Protein AF-A0AAV8Z5C5-F1 (afdb_monomer_lite)

Organism: NCBI:txid1265417

Radius of gyration: 21.42 Å; chains: 1; bounding box: 47×49×51 Å

Structure (mmCIF, N/CA/C/O backbone):
data_AF-A0AAV8Z5C5-F1
#
_entry.id   AF-A0AAV8Z5C5-F1
#
loop_
_atom_site.group_PDB
_atom_site.id
_atom_site.type_symbol
_atom_site.label_atom_id
_atom_site.label_alt_id
_atom_site.label_comp_id
_atom_site.label_asym_id
_atom_site.label_entity_id
_atom_site.label_seq_id
_atom_site.pdbx_PDB_ins_code
_atom_site.Cartn_x
_atom_site.Cartn_y
_atom_site.Cartn_z
_atom_site.occupancy
_atom_site.B_iso_or_equiv
_atom_site.auth_seq_id
_atom_site.auth_comp_id
_atom_site.auth_asym_id
_atom_site.auth_atom_id
_atom_site.pdbx_PDB_model_num
ATOM 1 N N . MET A 1 1 ? 9.096 -19.920 -18.710 1.00 42.56 1 MET A N 1
ATOM 2 C CA . MET A 1 1 ? 9.821 -19.531 -17.480 1.00 42.56 1 MET A CA 1
ATOM 3 C C . MET A 1 1 ? 8.820 -18.948 -16.501 1.00 42.56 1 MET A C 1
ATOM 5 O O . MET A 1 1 ? 8.502 -17.767 -16.581 1.00 42.56 1 MET A O 1
ATOM 9 N N . GLU A 1 2 ? 8.284 -19.783 -15.619 1.00 54.84 2 GLU A N 1
ATOM 10 C CA . GLU A 1 2 ? 7.470 -19.331 -14.492 1.00 54.84 2 GLU A CA 1
ATOM 11 C C . GLU A 1 2 ? 8.387 -18.712 -13.432 1.00 54.84 2 GLU A C 1
ATOM 13 O O . GLU A 1 2 ? 9.360 -19.323 -12.994 1.00 54.84 2 GLU A O 1
ATOM 18 N N . ARG A 1 3 ? 8.110 -17.467 -13.043 1.00 45.84 3 ARG A N 1
ATOM 19 C CA . ARG A 1 3 ? 8.721 -16.815 -11.876 1.00 45.84 3 ARG A CA 1
ATOM 20 C C . ARG A 1 3 ? 7.614 -16.197 -11.028 1.00 45.84 3 ARG A C 1
ATOM 22 O O . ARG A 1 3 ? 7.568 -14.983 -10.836 1.00 45.84 3 ARG A O 1
ATOM 29 N N . GLY A 1 4 ? 6.714 -17.048 -10.546 1.00 47.31 4 GLY A N 1
ATOM 30 C CA . GLY A 1 4 ? 5.819 -16.747 -9.430 1.00 47.31 4 GLY A CA 1
ATOM 31 C C . GLY A 1 4 ? 6.594 -16.815 -8.117 1.00 47.31 4 GLY A C 1
ATOM 32 O O . GLY A 1 4 ? 6.372 -17.705 -7.315 1.00 47.31 4 GLY A O 1
ATOM 33 N N . GLY A 1 5 ? 7.573 -15.927 -7.941 1.00 44.09 5 GLY A N 1
ATOM 34 C CA . GLY A 1 5 ? 8.039 -15.602 -6.598 1.00 44.09 5 GLY A CA 1
ATOM 35 C C . GLY A 1 5 ? 7.070 -14.577 -6.038 1.00 44.09 5 GLY A C 1
ATOM 36 O O . GLY A 1 5 ? 6.711 -13.652 -6.776 1.00 44.09 5 GLY A O 1
ATOM 37 N N . ASP A 1 6 ? 6.653 -14.725 -4.784 1.00 59.81 6 ASP A N 1
ATOM 38 C CA . ASP A 1 6 ? 5.955 -13.694 -4.017 1.00 59.81 6 ASP A CA 1
ATOM 39 C C . ASP A 1 6 ? 6.819 -12.432 -3.970 1.00 59.81 6 ASP A C 1
ATOM 41 O O . ASP A 1 6 ? 7.578 -12.165 -3.040 1.00 59.81 6 ASP A O 1
ATOM 45 N N . LYS A 1 7 ? 6.776 -11.658 -5.054 1.00 59.31 7 LYS A N 1
ATOM 46 C CA . LYS A 1 7 ? 7.439 -10.372 -5.152 1.00 59.31 7 LYS A CA 1
ATOM 47 C C . LYS A 1 7 ? 6.598 -9.435 -4.317 1.00 59.31 7 LYS A C 1
ATOM 49 O O . LYS A 1 7 ? 5.703 -8.772 -4.847 1.00 59.31 7 LYS A O 1
ATOM 54 N N . THR A 1 8 ? 6.881 -9.397 -3.021 1.00 66.25 8 THR A N 1
ATOM 55 C CA . THR A 1 8 ? 6.452 -8.315 -2.144 1.00 66.25 8 THR A CA 1
ATOM 56 C C . THR A 1 8 ? 6.935 -7.024 -2.792 1.00 66.25 8 THR A C 1
ATOM 58 O O . THR A 1 8 ? 8.122 -6.697 -2.779 1.00 66.25 8 THR A O 1
ATOM 61 N N . ARG A 1 9 ?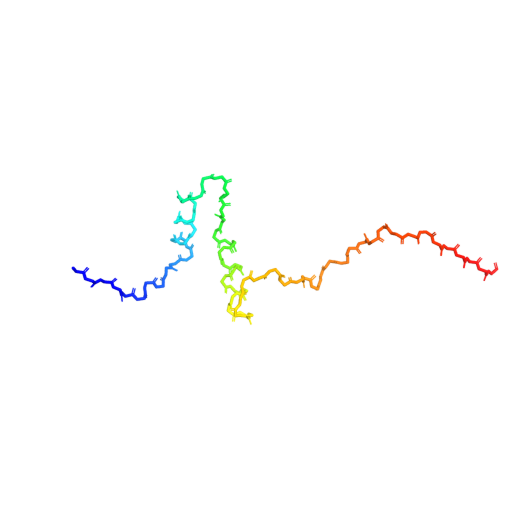 6.027 -6.347 -3.498 1.00 75.94 9 ARG A N 1
ATOM 62 C CA . ARG A 1 9 ? 6.340 -5.113 -4.211 1.00 75.94 9 ARG A CA 1
ATOM 63 C C . ARG A 1 9 ? 6.548 -4.030 -3.171 1.00 75.94 9 ARG A C 1
ATOM 65 O O . ARG A 1 9 ? 5.766 -3.901 -2.234 1.00 75.94 9 ARG A O 1
ATOM 72 N N . THR A 1 10 ? 7.584 -3.227 -3.359 1.00 81.69 10 THR A N 1
ATOM 73 C CA . THR A 1 10 ? 7.783 -2.050 -2.509 1.00 81.69 10 THR A CA 1
ATOM 74 C C . THR A 1 10 ? 6.641 -1.055 -2.725 1.00 81.69 10 THR A C 1
ATOM 76 O O . THR A 1 10 ? 6.073 -0.972 -3.817 1.00 81.69 10 THR A O 1
ATOM 79 N N . GLN A 1 11 ? 6.328 -0.242 -1.713 1.00 83.38 11 GLN A N 1
ATOM 80 C CA . GLN A 1 11 ? 5.270 0.775 -1.809 1.00 83.38 11 GLN A CA 1
ATOM 81 C C . GLN A 1 11 ? 5.468 1.723 -3.003 1.00 83.38 11 GLN A C 1
ATOM 83 O O . GLN A 1 11 ? 4.499 2.134 -3.640 1.00 83.38 11 GLN A O 1
ATOM 88 N N . LYS A 1 12 ? 6.727 2.027 -3.353 1.00 82.19 12 LYS A N 1
ATOM 89 C CA . LYS A 1 12 ? 7.082 2.822 -4.536 1.00 82.19 12 LYS A CA 1
ATOM 90 C C . LYS A 1 12 ? 6.646 2.139 -5.835 1.00 82.19 12 LYS A C 1
ATOM 92 O O . LYS A 1 12 ? 6.030 2.782 -6.675 1.00 82.19 12 LYS A O 1
ATOM 97 N N . GLN A 1 13 ? 6.912 0.842 -5.978 1.00 84.62 13 GLN A N 1
ATOM 98 C CA . GLN A 1 13 ? 6.501 0.073 -7.157 1.00 84.62 13 GLN A CA 1
ATOM 99 C C . GLN A 1 13 ? 4.980 -0.041 -7.258 1.00 84.62 13 GLN A C 1
ATOM 101 O O . GLN A 1 13 ? 4.432 0.062 -8.348 1.00 84.62 13 GLN A O 1
ATOM 106 N N . VAL A 1 14 ? 4.285 -0.226 -6.132 1.00 85.50 14 VAL A N 1
ATOM 107 C CA . VAL A 1 14 ? 2.813 -0.258 -6.114 1.00 85.50 14 VAL A CA 1
ATOM 108 C C . VAL A 1 14 ? 2.234 1.087 -6.559 1.00 85.50 14 VAL A C 1
ATOM 110 O O . VAL A 1 14 ? 1.332 1.117 -7.393 1.00 85.50 14 VAL A O 1
ATOM 113 N N . CYS A 1 15 ? 2.789 2.190 -6.049 1.00 87.81 15 CYS A N 1
ATOM 114 C CA . CYS A 1 15 ? 2.419 3.549 -6.439 1.00 87.81 15 CYS A CA 1
ATOM 115 C C . CYS A 1 15 ? 2.624 3.782 -7.944 1.00 87.81 15 CYS A C 1
ATOM 117 O O . CYS A 1 15 ? 1.721 4.261 -8.625 1.00 87.81 15 CYS A O 1
ATOM 119 N N . GLU A 1 16 ? 3.785 3.394 -8.475 1.00 88.25 16 GLU A N 1
ATOM 120 C CA . GLU A 1 16 ? 4.105 3.529 -9.898 1.00 88.25 16 GLU A CA 1
ATOM 121 C C . GLU A 1 16 ? 3.145 2.715 -10.771 1.00 88.25 16 GLU A C 1
ATOM 123 O O . GLU A 1 16 ? 2.512 3.276 -11.657 1.00 88.25 16 GLU A O 1
ATOM 128 N N . ILE A 1 17 ? 2.932 1.433 -10.457 1.00 89.38 17 ILE A N 1
ATOM 129 C CA . ILE A 1 17 ? 2.007 0.563 -11.199 1.00 89.38 17 ILE A CA 1
ATOM 130 C C . ILE A 1 17 ? 0.586 1.135 -11.200 1.00 89.38 17 ILE A C 1
ATOM 132 O O . ILE A 1 17 ? -0.078 1.128 -12.238 1.00 89.38 17 ILE A O 1
ATOM 136 N N . PHE A 1 18 ? 0.111 1.629 -10.053 1.00 87.75 18 PHE A N 1
ATOM 137 C CA . PHE A 1 18 ? -1.220 2.222 -9.961 1.00 87.75 18 PHE A CA 1
ATOM 138 C C . PHE A 1 18 ? -1.321 3.484 -10.820 1.00 87.75 18 PHE A C 1
ATOM 140 O O . PHE A 1 18 ? -2.245 3.603 -11.615 1.00 87.75 18 PHE A O 1
ATOM 147 N N . ASN A 1 19 ? -0.343 4.383 -10.718 1.00 87.94 19 ASN A N 1
ATOM 148 C CA . ASN A 1 19 ? -0.332 5.647 -11.455 1.00 87.94 19 ASN A CA 1
ATOM 149 C C . ASN A 1 19 ? -0.106 5.469 -12.962 1.00 87.94 19 ASN A C 1
ATOM 151 O O . ASN A 1 19 ? -0.539 6.310 -13.745 1.00 87.94 19 ASN A O 1
ATOM 155 N N . THR A 1 20 ? 0.576 4.400 -13.376 1.00 90.06 20 THR A N 1
ATOM 156 C CA . THR A 1 20 ? 0.706 4.019 -14.788 1.00 90.06 20 THR A CA 1
ATOM 157 C C . THR A 1 20 ? -0.593 3.429 -15.326 1.00 90.06 20 THR A C 1
ATOM 159 O O . THR A 1 20 ? -0.908 3.629 -16.491 1.00 90.06 20 THR A O 1
ATOM 162 N N . LYS A 1 21 ? -1.352 2.698 -14.503 1.00 89.44 21 LYS A N 1
ATOM 163 C CA . LYS A 1 21 ? -2.610 2.064 -14.920 1.00 89.44 21 LYS A CA 1
ATOM 164 C C . LYS A 1 21 ? -3.799 3.028 -14.895 1.00 89.44 21 LYS A C 1
ATOM 166 O O . LYS A 1 21 ? -4.694 2.913 -15.728 1.00 89.44 21 LYS A O 1
ATOM 171 N N . TYR A 1 22 ? -3.820 3.949 -13.937 1.00 88.25 22 TYR A N 1
ATOM 172 C CA . TYR A 1 22 ? -4.898 4.906 -13.719 1.00 88.25 22 TYR A CA 1
ATOM 173 C C . TYR A 1 22 ? -4.351 6.327 -13.853 1.00 88.25 22 TYR A C 1
ATOM 175 O O . TYR A 1 22 ? -3.778 6.886 -12.921 1.00 88.25 22 TYR A O 1
ATOM 183 N N . HIS A 1 23 ? -4.538 6.913 -15.035 1.00 80.75 23 HIS A N 1
ATOM 184 C CA . HIS A 1 23 ? -4.079 8.272 -15.331 1.00 80.75 23 HIS A CA 1
ATOM 185 C C . HIS A 1 23 ? -4.961 9.360 -14.700 1.00 80.75 23 HIS A C 1
ATOM 187 O O . HIS A 1 23 ? -4.473 10.457 -14.446 1.00 80.75 23 HIS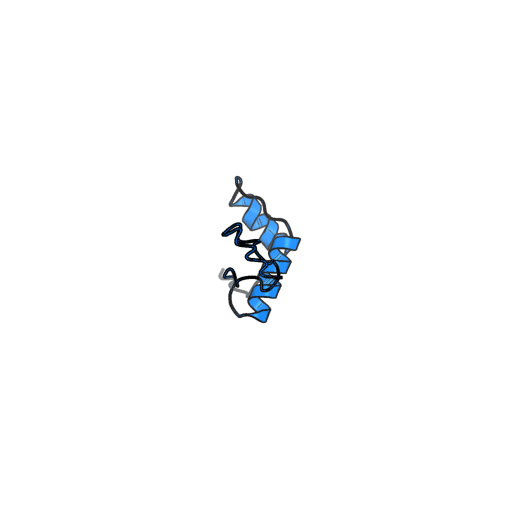 A O 1
ATOM 193 N N . ASP A 1 24 ? -6.229 9.044 -14.423 1.00 86.88 24 ASP A N 1
ATOM 194 C CA . ASP A 1 24 ? -7.219 9.986 -13.881 1.00 86.88 24 ASP A CA 1
ATOM 195 C C . ASP A 1 24 ? -7.068 10.201 -12.363 1.00 86.88 24 ASP A C 1
ATOM 197 O O . ASP A 1 24 ? -7.231 11.300 -11.838 1.00 86.88 24 ASP A O 1
ATOM 201 N N . HIS A 1 25 ? -6.650 9.156 -11.645 1.00 78.00 25 HIS A N 1
ATOM 202 C CA . HIS A 1 25 ? -6.498 9.183 -10.195 1.00 78.00 25 HIS A CA 1
ATOM 203 C C . HIS A 1 25 ? -5.087 8.769 -9.802 1.00 78.00 25 HIS A C 1
ATOM 205 O O . HIS A 1 25 ? -4.771 7.583 -9.719 1.00 78.00 25 HIS A O 1
ATOM 211 N N . ARG A 1 26 ? -4.234 9.755 -9.516 1.00 85.50 26 ARG A N 1
ATOM 212 C CA . ARG A 1 26 ? -2.893 9.483 -8.998 1.00 85.50 26 ARG A CA 1
ATOM 213 C C . ARG A 1 26 ? -2.926 9.296 -7.489 1.00 85.50 26 ARG A C 1
ATOM 215 O O . ARG A 1 26 ? -3.470 10.122 -6.758 1.00 85.50 26 ARG A O 1
ATOM 222 N N . ILE A 1 27 ? -2.283 8.238 -7.018 1.00 87.69 27 ILE A N 1
ATOM 223 C CA . ILE A 1 27 ? -2.037 8.002 -5.599 1.00 87.69 27 ILE A CA 1
ATOM 224 C C . ILE A 1 27 ? -0.587 8.323 -5.256 1.00 87.69 27 ILE A C 1
ATOM 226 O O . ILE A 1 27 ? 0.320 8.215 -6.081 1.00 87.69 27 ILE A O 1
ATOM 230 N N . SER A 1 28 ? -0.365 8.716 -4.009 1.00 87.06 28 SER A N 1
ATOM 231 C CA . SER A 1 28 ? 0.962 8.914 -3.442 1.00 87.06 28 SER A CA 1
ATOM 232 C C . SER A 1 28 ? 1.403 7.685 -2.646 1.00 87.06 28 SER A C 1
ATOM 234 O O . SER A 1 28 ? 0.596 6.857 -2.218 1.00 87.06 28 SER A O 1
ATOM 236 N N . GLN A 1 29 ? 2.708 7.580 -2.392 1.00 86.00 29 GLN A N 1
ATOM 237 C CA . GLN A 1 29 ? 3.267 6.485 -1.596 1.00 86.00 29 GLN A CA 1
ATOM 238 C C . GLN A 1 29 ? 2.702 6.458 -0.161 1.00 86.00 29 GLN A C 1
ATOM 240 O O . GLN A 1 29 ? 2.506 5.386 0.406 1.00 86.00 29 GLN A O 1
ATOM 245 N N . SER A 1 30 ? 2.362 7.621 0.406 1.00 85.00 30 SER A N 1
ATOM 246 C CA . SER A 1 30 ? 1.703 7.726 1.713 1.00 85.00 30 SER A CA 1
ATOM 247 C C . SER A 1 30 ? 0.291 7.132 1.716 1.00 85.00 30 SER A C 1
ATOM 249 O O . SER A 1 30 ? -0.119 6.542 2.716 1.00 85.00 30 SER A O 1
ATOM 251 N N . THR A 1 31 ? -0.439 7.217 0.601 1.00 85.81 31 THR A N 1
ATOM 252 C CA . THR A 1 31 ? -1.728 6.531 0.431 1.00 85.81 31 THR A CA 1
ATOM 253 C C . THR A 1 31 ? -1.543 5.019 0.435 1.00 85.81 31 THR A C 1
ATOM 255 O O . THR A 1 31 ? -2.261 4.330 1.157 1.00 85.81 31 THR A O 1
ATOM 258 N N . VAL A 1 32 ? -0.541 4.503 -0.284 1.00 87.06 32 VAL A N 1
ATOM 259 C CA . VAL A 1 32 ? -0.214 3.067 -0.275 1.00 87.06 32 VAL A CA 1
ATOM 260 C C . VAL A 1 32 ? 0.133 2.598 1.141 1.00 87.06 32 VAL A C 1
ATOM 262 O O . VAL A 1 32 ? -0.448 1.624 1.607 1.00 87.06 32 VAL A O 1
ATOM 265 N N . SER A 1 33 ? 0.987 3.330 1.864 1.00 86.94 33 SER A N 1
ATOM 266 C CA . SER A 1 33 ? 1.348 3.001 3.252 1.00 86.94 33 SER A CA 1
ATOM 267 C C . SER A 1 33 ? 0.137 2.993 4.193 1.00 86.94 33 SER A C 1
ATOM 269 O O . SER A 1 33 ? -0.002 2.092 5.016 1.00 86.94 33 SER A O 1
ATOM 271 N N . ARG A 1 34 ? -0.785 3.956 4.060 1.00 84.88 34 ARG A N 1
ATOM 272 C CA . ARG A 1 34 ? -2.025 3.984 4.854 1.00 84.88 34 ARG A CA 1
ATOM 273 C C . ARG A 1 34 ? -2.922 2.782 4.578 1.00 84.88 34 ARG A C 1
ATOM 275 O O . ARG A 1 34 ? -3.494 2.233 5.515 1.00 84.88 34 ARG A O 1
ATOM 282 N N . ILE A 1 35 ? -3.062 2.402 3.310 1.00 85.69 35 ILE A N 1
ATOM 283 C CA . ILE A 1 35 ? -3.864 1.247 2.898 1.00 85.69 35 ILE A CA 1
ATOM 284 C C . ILE A 1 35 ? -3.228 -0.046 3.414 1.00 85.69 35 ILE A C 1
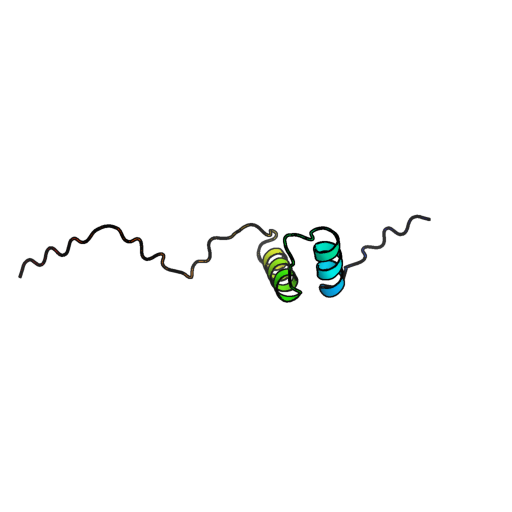ATOM 286 O O . ILE A 1 35 ? -3.937 -0.883 3.962 1.00 85.69 35 ILE A O 1
ATOM 290 N N . GLU A 1 36 ? -1.908 -0.180 3.296 1.00 86.31 36 GLU A N 1
ATOM 291 C CA . GLU A 1 36 ? -1.147 -1.323 3.806 1.00 86.31 36 GLU A CA 1
ATOM 292 C C . GLU A 1 36 ? -1.300 -1.460 5.325 1.00 86.31 36 GLU A C 1
ATOM 294 O O . GLU A 1 36 ? -1.665 -2.529 5.810 1.00 86.31 36 GLU A O 1
ATOM 299 N N . ASN A 1 37 ? -1.121 -0.366 6.072 1.00 85.62 37 ASN A N 1
ATOM 300 C CA . ASN A 1 37 ? -1.320 -0.354 7.521 1.00 85.62 37 ASN A CA 1
ATOM 301 C C . ASN A 1 37 ? -2.757 -0.726 7.900 1.00 85.62 37 ASN A C 1
ATOM 303 O O . ASN A 1 37 ? -2.957 -1.557 8.780 1.00 85.62 37 ASN A O 1
ATOM 307 N N . LYS 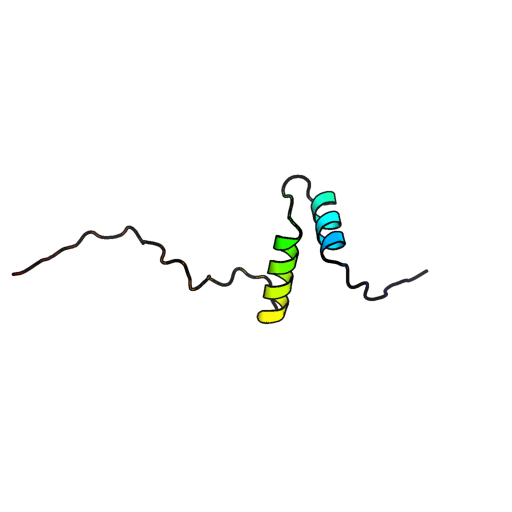A 1 38 ? -3.760 -0.171 7.205 1.00 83.38 38 LYS A N 1
ATOM 308 C CA . LYS A 1 38 ? -5.170 -0.515 7.440 1.00 83.38 38 LYS A CA 1
ATOM 309 C C . LYS A 1 38 ? -5.432 -1.998 7.163 1.00 83.38 38 LYS A C 1
ATOM 311 O O . LYS A 1 38 ? -6.088 -2.666 7.954 1.00 83.38 38 LYS A O 1
ATOM 316 N N . PHE A 1 39 ? -4.900 -2.524 6.065 1.00 85.69 39 PHE A N 1
ATOM 317 C CA . PHE A 1 39 ? -5.040 -3.935 5.731 1.00 85.69 39 PHE A CA 1
ATOM 318 C C . PHE A 1 39 ? -4.368 -4.833 6.774 1.00 85.69 39 PHE A C 1
ATOM 320 O O . PHE A 1 39 ? -4.942 -5.843 7.163 1.00 85.69 39 PHE A O 1
ATOM 327 N N . ARG A 1 40 ? -3.188 -4.450 7.270 1.00 82.81 40 ARG A N 1
ATOM 328 C CA . ARG A 1 40 ? -2.470 -5.193 8.311 1.00 82.81 40 ARG A CA 1
ATOM 329 C C . ARG A 1 40 ? -3.199 -5.175 9.657 1.00 82.81 40 ARG A C 1
ATOM 331 O O . ARG A 1 40 ? -3.160 -6.172 10.366 1.00 82.81 40 ARG A O 1
ATOM 338 N N . GLU A 1 41 ? -3.847 -4.065 9.999 1.00 84.56 41 GLU A N 1
ATOM 339 C CA . GLU A 1 41 ? -4.566 -3.892 11.267 1.00 84.56 41 GLU A CA 1
ATOM 340 C C . GLU A 1 41 ? -5.943 -4.573 11.262 1.00 84.56 41 GLU A C 1
ATOM 342 O O . GLU A 1 41 ? -6.306 -5.240 12.227 1.00 84.56 41 GLU A O 1
ATOM 347 N N . PHE A 1 42 ? -6.701 -4.455 10.167 1.00 83.38 42 PHE A N 1
ATOM 348 C CA . PHE A 1 42 ? -8.103 -4.895 10.107 1.00 83.38 42 PHE A CA 1
ATOM 349 C C . PHE A 1 42 ? -8.359 -6.085 9.173 1.00 83.38 42 PHE A C 1
ATOM 351 O O . PHE A 1 42 ? -9.500 -6.531 9.034 1.00 83.38 42 PHE A O 1
ATOM 358 N N . GLY A 1 43 ? -7.340 -6.562 8.455 1.00 83.19 43 GLY A N 1
ATOM 359 C CA . GLY A 1 43 ? -7.467 -7.611 7.436 1.00 83.19 43 GLY A CA 1
ATOM 360 C C . GLY A 1 43 ? -8.231 -7.180 6.178 1.00 83.19 43 GLY A C 1
ATOM 361 O O . GLY A 1 43 ? -8.511 -8.003 5.310 1.00 83.19 43 GLY A O 1
ATOM 362 N N . ASN A 1 44 ? -8.619 -5.905 6.069 1.00 83.44 44 ASN A N 1
ATOM 363 C CA . ASN A 1 44 ? -9.368 -5.381 4.934 1.00 83.44 44 ASN A CA 1
ATOM 364 C C . ASN A 1 44 ? -9.101 -3.884 4.718 1.00 83.44 44 ASN A C 1
ATOM 366 O O . ASN A 1 44 ? -8.684 -3.163 5.621 1.00 83.44 44 ASN A O 1
ATOM 370 N N . VAL A 1 45 ? -9.362 -3.415 3.498 1.00 79.62 45 VAL A N 1
ATOM 371 C CA . VAL A 1 45 ? -9.193 -2.006 3.102 1.00 79.62 45 VAL A CA 1
ATOM 372 C C . VAL A 1 45 ? -10.512 -1.230 3.088 1.00 79.62 45 VAL A C 1
ATOM 374 O O . VAL A 1 45 ? -10.550 -0.120 2.556 1.00 79.62 45 VAL A O 1
ATOM 377 N N . ARG A 1 46 ? -11.605 -1.785 3.640 1.00 75.75 46 ARG A N 1
ATOM 378 C CA . ARG A 1 46 ? -12.906 -1.100 3.626 1.00 75.75 46 ARG A CA 1
ATOM 379 C C . ARG A 1 46 ? -12.826 0.222 4.381 1.00 75.75 46 ARG A C 1
ATOM 381 O O . ARG A 1 46 ? -11.962 0.447 5.239 1.00 75.75 46 ARG A O 1
ATOM 388 N N . ASP A 1 47 ? -13.725 1.133 4.032 1.00 63.34 47 ASP A N 1
ATOM 389 C CA . ASP A 1 47 ? -13.864 2.377 4.769 1.00 63.34 47 ASP A CA 1
ATOM 390 C C . ASP A 1 47 ? -14.480 2.070 6.135 1.00 63.34 47 ASP A C 1
ATOM 392 O O . ASP A 1 47 ? -15.683 1.888 6.288 1.00 63.34 47 ASP A O 1
ATOM 396 N N . ILE A 1 48 ? -13.608 1.889 7.122 1.00 62.22 48 ILE A N 1
ATOM 397 C CA . ILE A 1 48 ? -14.003 1.790 8.517 1.00 62.22 48 ILE A CA 1
ATOM 398 C C . ILE A 1 48 ? -14.425 3.201 8.913 1.00 62.22 48 ILE A C 1
ATOM 400 O O . ILE A 1 48 ? -13.617 4.122 8.727 1.00 62.22 48 ILE A O 1
ATOM 404 N N . PRO A 1 49 ? -15.650 3.400 9.430 1.00 58.72 49 PRO A N 1
ATOM 405 C CA . PRO A 1 49 ? -16.081 4.710 9.879 1.00 58.72 49 PRO A CA 1
ATOM 406 C C . PRO A 1 49 ? -15.068 5.205 10.909 1.00 58.72 49 PRO A C 1
ATOM 408 O O . PRO A 1 49 ? -14.913 4.627 11.985 1.00 58.72 49 PRO A O 1
ATOM 411 N N . LYS A 1 50 ? -14.315 6.250 10.553 1.00 55.31 50 LYS A N 1
ATOM 412 C CA . LYS A 1 50 ? -13.374 6.878 11.477 1.00 5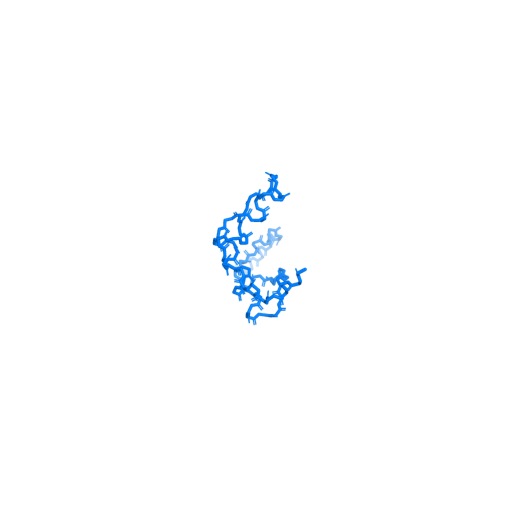5.31 50 LYS A CA 1
ATOM 413 C C . LYS A 1 50 ? -14.179 7.420 12.651 1.00 55.31 50 LYS A C 1
ATOM 415 O O . LYS A 1 50 ? -14.834 8.455 12.524 1.00 55.31 50 LYS A O 1
ATOM 420 N N . SER A 1 51 ? -14.093 6.746 13.794 1.00 57.19 51 SER A N 1
ATOM 421 C CA . SER A 1 51 ? -14.514 7.277 15.088 1.00 57.19 51 SER A CA 1
ATOM 422 C C . SER A 1 51 ? -13.602 8.457 15.435 1.00 57.19 51 SER A C 1
ATOM 424 O O . SER A 1 51 ? -12.592 8.304 16.114 1.00 57.19 5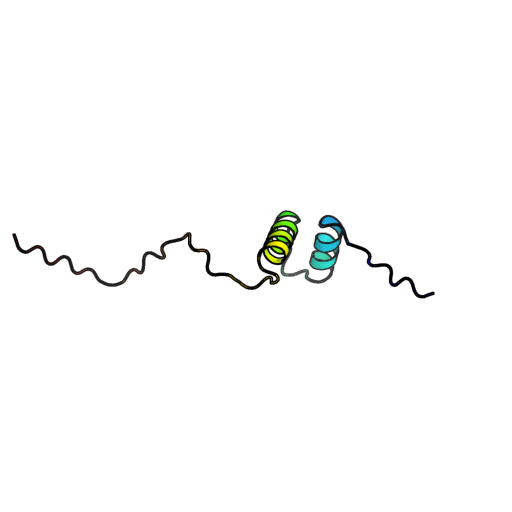1 SER A O 1
ATOM 426 N N . GLY A 1 52 ? -13.857 9.621 14.838 1.00 55.34 52 GLY A N 1
ATOM 427 C CA . GLY A 1 52 ? -12.928 10.747 14.945 1.00 55.34 52 GLY A CA 1
ATOM 428 C C . GLY A 1 52 ? -13.306 12.024 14.209 1.00 55.34 52 GLY A C 1
ATOM 429 O O . GLY A 1 52 ? -12.521 12.967 14.200 1.00 55.34 52 GLY A O 1
ATOM 430 N N . ARG A 1 53 ? -14.495 12.114 13.609 1.00 49.28 53 ARG A N 1
ATOM 431 C CA . ARG A 1 53 ? -15.043 13.416 13.228 1.00 49.28 53 ARG A CA 1
ATOM 432 C C . ARG A 1 53 ? -16.520 13.416 13.554 1.00 49.28 53 ARG A C 1
ATOM 434 O O . ARG A 1 53 ? -17.296 12.766 12.861 1.00 49.28 53 ARG A O 1
ATOM 441 N N . LYS A 1 54 ? -16.897 14.127 14.622 1.00 51.09 54 LYS A N 1
ATOM 442 C CA . LYS A 1 54 ? -18.290 14.523 14.826 1.00 51.09 54 LYS A CA 1
ATOM 443 C C . LYS A 1 54 ? -18.713 15.210 13.528 1.00 51.09 54 LYS A C 1
ATOM 445 O O . LYS A 1 54 ? -18.198 16.280 13.206 1.00 51.09 54 LYS A O 1
ATOM 450 N N . ARG A 1 55 ? -19.573 14.564 12.738 1.00 49.09 55 ARG A N 1
ATOM 451 C CA . ARG A 1 55 ? -20.421 15.312 11.817 1.00 49.09 55 ARG A CA 1
ATOM 452 C C . ARG A 1 55 ? -21.238 16.194 12.747 1.00 49.09 55 ARG A C 1
ATOM 454 O O . ARG A 1 55 ? -21.954 15.666 13.591 1.00 49.09 55 ARG A O 1
ATOM 461 N N . ILE A 1 56 ? -21.035 17.505 12.674 1.00 55.47 56 ILE A N 1
ATOM 462 C CA . ILE A 1 56 ? -22.067 18.427 13.128 1.00 55.47 56 ILE A CA 1
ATOM 463 C C . ILE A 1 56 ? -23.223 18.097 12.189 1.00 55.47 56 ILE A C 1
ATOM 465 O O . ILE A 1 56 ? -23.181 18.431 11.008 1.00 55.47 56 ILE A O 1
ATOM 469 N N . LEU A 1 57 ? -24.117 17.233 12.665 1.00 47.53 57 LEU A N 1
ATOM 470 C CA . LEU A 1 57 ? -25.439 17.095 12.096 1.00 47.53 57 LEU A CA 1
ATOM 471 C C . LEU A 1 57 ? -26.076 18.443 12.401 1.00 47.53 57 LEU A C 1
ATOM 473 O O . LEU A 1 57 ? -26.364 18.750 13.554 1.00 47.53 57 LEU A O 1
ATOM 477 N N . ASP A 1 58 ? -26.104 19.289 11.379 1.00 50.59 58 ASP A N 1
ATOM 478 C CA . ASP A 1 58 ? -26.941 20.474 11.341 1.00 50.59 58 ASP A CA 1
ATOM 479 C C . ASP A 1 58 ? -28.377 19.962 11.255 1.00 50.59 58 ASP A C 1
ATOM 481 O O . ASP A 1 58 ? -28.915 19.773 10.175 1.00 50.59 58 ASP A O 1
ATOM 485 N N . ASP A 1 59 ? -28.929 19.573 12.397 1.00 47.47 59 ASP A N 1
ATOM 486 C CA . ASP A 1 59 ? -30.346 19.289 12.525 1.00 47.47 59 ASP A CA 1
ATOM 487 C C . ASP A 1 59 ? -30.767 19.689 13.938 1.00 47.47 59 ASP A C 1
ATOM 489 O O . ASP A 1 59 ? -30.307 19.146 14.943 1.00 47.47 59 ASP A O 1
ATOM 493 N N . GLU A 1 60 ? -31.646 20.688 13.953 1.00 48.97 60 GLU A N 1
ATOM 494 C CA . GLU A 1 60 ? -32.540 21.045 15.049 1.00 48.97 60 GLU A CA 1
ATOM 495 C C . GLU A 1 60 ? -31.952 21.942 16.149 1.00 48.97 60 GLU A C 1
ATOM 497 O O . GLU A 1 60 ? -31.654 21.561 17.282 1.00 48.97 60 GLU A O 1
ATOM 502 N N . GLN A 1 61 ? -31.939 23.237 15.821 1.00 53.66 61 GLN A N 1
ATOM 503 C CA . GLN A 1 61 ? -32.275 24.285 16.778 1.00 53.66 61 GLN A CA 1
ATOM 504 C C . GLN A 1 61 ? -33.521 23.891 17.593 1.00 53.66 61 GLN A C 1
ATOM 506 O O . GLN A 1 61 ? -34.649 24.057 17.130 1.00 53.66 61 GLN A O 1
ATOM 511 N N . LYS A 1 62 ? -33.343 23.432 18.831 1.00 48.34 62 LYS A N 1
ATOM 512 C CA . LYS A 1 62 ? -34.402 23.519 19.841 1.00 48.34 62 LYS A CA 1
ATOM 513 C C . LYS A 1 62 ? -33.803 23.812 21.210 1.00 48.34 62 LYS A C 1
ATOM 515 O O . LYS A 1 62 ? -33.609 22.933 22.044 1.00 48.34 62 LYS A O 1
ATOM 520 N N . LEU A 1 63 ? -33.458 25.083 21.402 1.00 46.25 63 LEU A N 1
ATOM 521 C CA . LEU A 1 63 ? -33.146 25.642 22.708 1.00 46.25 63 LEU A CA 1
ATOM 522 C C . LEU A 1 63 ? -34.473 26.001 23.393 1.00 46.25 63 LEU A C 1
ATOM 524 O O . LEU A 1 63 ? -34.979 27.105 23.224 1.00 46.25 63 LEU A O 1
ATOM 528 N N . ASP A 1 64 ? -35.051 25.052 24.126 1.00 51.31 64 ASP A N 1
ATOM 529 C CA . ASP A 1 64 ? -36.137 25.326 25.072 1.00 51.31 64 ASP A CA 1
ATOM 530 C C . ASP A 1 64 ? -35.496 25.577 26.446 1.00 51.31 64 ASP A C 1
ATOM 532 O O . ASP A 1 64 ? -35.247 24.654 27.225 1.00 51.31 64 ASP A O 1
ATOM 536 N N . THR A 1 65 ? -35.120 26.830 26.710 1.00 44.44 65 THR A N 1
ATOM 537 C CA . THR A 1 65 ? -34.696 27.253 28.050 1.00 44.44 65 THR A CA 1
ATOM 538 C C . THR A 1 65 ? -35.939 27.663 28.829 1.00 44.44 65 THR A C 1
ATOM 540 O O . THR A 1 65 ? -36.474 28.748 28.618 1.00 44.44 65 THR A O 1
ATOM 543 N N . TYR A 1 66 ? -36.373 26.798 29.745 1.00 45.41 66 TYR A N 1
ATOM 544 C CA . TYR A 1 66 ? -37.283 27.144 30.834 1.00 45.41 66 TYR A CA 1
ATOM 545 C C . TYR A 1 66 ? -36.432 27.494 32.063 1.00 45.41 66 TYR A C 1
ATOM 547 O O . TYR A 1 66 ? -35.988 26.585 32.765 1.00 45.41 66 TYR A O 1
ATOM 555 N N . ILE A 1 67 ? -36.164 28.786 32.292 1.00 46.41 67 ILE A N 1
ATOM 556 C CA . ILE A 1 67 ? -35.771 29.364 33.595 1.00 46.41 67 ILE A CA 1
ATOM 557 C C . ILE A 1 67 ? -36.328 30.784 33.673 1.00 46.41 67 ILE A C 1
ATOM 559 O O . ILE A 1 67 ? -36.074 31.551 32.717 1.00 46.41 67 ILE A O 1
#

pLDDT: mean 70.61, std 16.97, range [42.56, 90.06]

Foldseek 3Di:
DDDPDPPPDQLVRVQVVVCVVDVPDHDDSVNSVVQVVCCVVPVDSDPDPPPPDPPPPPDDDDPPDDD

Secondary structure (DSSP, 8-state):
----------HHHHHHHHHHH-SSSPPPHHHHHHHHHHHHHHSS-S----TT---------------

Sequence (67 aa):
MERGGDKTRTQKQVCEIFNTKYHDHRISQSTVSRIENKFREFGNVRDIPKSGRKRILDDEQKLDTYI